Protein AF-A0A662U430-F1 (afdb_monomer_lite)

Foldseek 3Di:
DDDPPDPPDDDPPDDDCVPLVVVLCVPVNCVLADPVRDGDLVSLVVCLVPDPDPVNNVSSVVVNVVVVVVPDDDPPPD

Secondary structure (DSSP, 8-state):
----------SSTTSSHHHHHHHHHHHHTTTTB-TTSPBPHHHHHHHHHH---HHHHHHHHHHHHHHHHTT-PPP---

Radius of gyration: 14.79 Å; chains: 1; bounding box: 34×56×21 Å

Sequence (78 aa):
MGRKKGRTPNFLSNLKEGRVRSYIKRKYGKEAFDSRGRLKISYLRKALKEAKDESLKRAIKLAITMKTKWKKPKPKKK

pLDDT: mean 70.92, std 17.1, range [39.47, 89.12]

Structure (mmCIF, N/CA/C/O backbone):
data_AF-A0A662U430-F1
#
_entry.id   AF-A0A662U430-F1
#
loop_
_atom_site.group_PDB
_atom_site.id
_atom_site.type_symbol
_atom_site.label_atom_id
_atom_site.label_alt_id
_atom_site.label_comp_id
_atom_site.label_asym_id
_atom_site.label_entity_id
_atom_site.label_seq_id
_atom_site.pdbx_PDB_ins_code
_atom_site.Cartn_x
_atom_site.Cartn_y
_atom_site.Cartn_z
_atom_site.occupancy
_atom_site.B_iso_or_equiv
_atom_site.auth_seq_id
_atom_site.auth_comp_id
_atom_site.auth_asym_id
_atom_site.au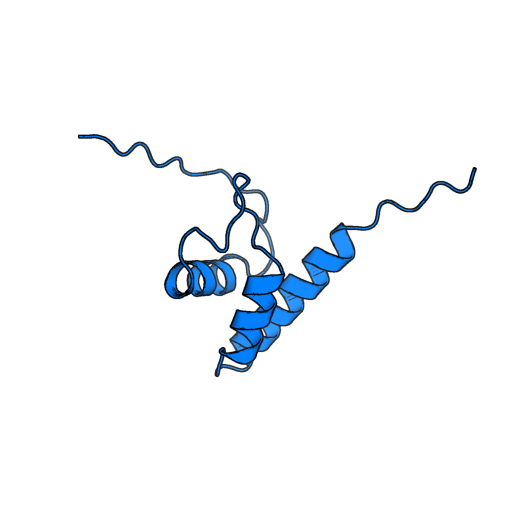th_atom_id
_atom_site.pdbx_PDB_model_num
ATOM 1 N N . MET A 1 1 ? -23.619 -20.367 6.722 1.00 39.47 1 MET A N 1
ATOM 2 C CA . MET A 1 1 ? -22.299 -20.053 6.121 1.00 39.47 1 MET A CA 1
ATOM 3 C C . MET A 1 1 ? -22.188 -18.554 5.870 1.00 39.47 1 MET A C 1
ATOM 5 O O . MET A 1 1 ? -22.788 -18.029 4.941 1.00 39.47 1 MET A O 1
ATOM 9 N N . GLY A 1 2 ? -21.493 -17.836 6.752 1.00 56.38 2 GLY A N 1
ATOM 10 C CA . GLY A 1 2 ? -21.370 -16.382 6.674 1.00 56.38 2 GLY A CA 1
ATOM 11 C C . GLY A 1 2 ? -20.209 -15.936 5.788 1.00 56.38 2 GL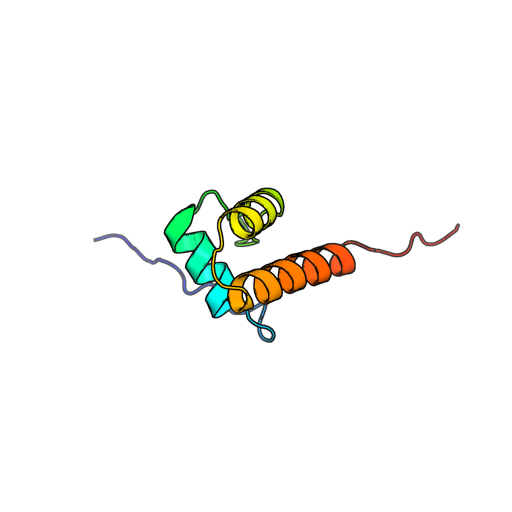Y A C 1
ATOM 12 O O . GLY A 1 2 ? -19.063 -16.269 6.076 1.00 56.38 2 GLY A O 1
ATOM 13 N N . ARG A 1 3 ? -20.503 -15.133 4.754 1.00 43.09 3 ARG A N 1
ATOM 14 C CA . ARG A 1 3 ? -19.640 -14.048 4.233 1.00 43.09 3 ARG A CA 1
ATOM 15 C C . ARG A 1 3 ? -20.376 -13.234 3.154 1.00 43.09 3 ARG A C 1
ATOM 17 O O . ARG A 1 3 ? -20.034 -13.274 1.977 1.00 43.09 3 ARG A O 1
ATOM 24 N N . LYS A 1 4 ? -21.337 -12.395 3.567 1.00 51.62 4 LYS A N 1
ATOM 25 C CA . LYS A 1 4 ? -21.726 -11.203 2.786 1.00 51.62 4 LYS A CA 1
ATOM 26 C C . LYS A 1 4 ? -20.553 -10.218 2.819 1.00 51.62 4 LYS A C 1
ATOM 28 O O . LYS A 1 4 ? -20.490 -9.344 3.677 1.00 51.62 4 LYS A O 1
ATOM 33 N N . LYS A 1 5 ? -19.560 -10.382 1.942 1.00 46.53 5 LYS A N 1
ATOM 34 C CA . LYS A 1 5 ? -18.465 -9.409 1.826 1.00 46.53 5 LYS A CA 1
ATOM 35 C C . LYS A 1 5 ? -18.836 -8.421 0.735 1.00 46.53 5 LYS A C 1
ATOM 37 O O . LYS A 1 5 ? -18.587 -8.666 -0.440 1.00 46.53 5 LYS A O 1
ATOM 42 N N . GLY A 1 6 ? -19.496 -7.348 1.168 1.00 44.19 6 GLY A N 1
ATOM 43 C CA . GLY A 1 6 ? -19.984 -6.268 0.326 1.00 44.19 6 GLY A CA 1
ATOM 44 C C . GLY A 1 6 ? -18.996 -5.904 -0.779 1.00 44.19 6 GLY A C 1
ATOM 45 O O . GLY A 1 6 ? -17.840 -5.558 -0.521 1.00 44.19 6 GLY A O 1
ATOM 46 N N . ARG A 1 7 ? -19.489 -5.980 -2.016 1.00 50.81 7 ARG A N 1
ATOM 47 C CA . ARG A 1 7 ? -19.010 -5.187 -3.146 1.00 50.81 7 ARG A CA 1
ATOM 48 C C . ARG A 1 7 ? -19.125 -3.728 -2.702 1.00 50.81 7 ARG A C 1
ATOM 50 O O . ARG A 1 7 ? -20.194 -3.141 -2.787 1.00 50.81 7 ARG A O 1
ATOM 57 N N . THR A 1 8 ? -18.066 -3.164 -2.124 1.00 54.50 8 THR A N 1
ATOM 58 C CA . THR A 1 8 ? -18.045 -1.725 -1.848 1.00 54.50 8 THR A CA 1
ATOM 59 C C . THR A 1 8 ? -18.032 -1.005 -3.194 1.00 54.50 8 THR A C 1
ATOM 61 O O . THR A 1 8 ? -17.119 -1.278 -3.985 1.00 54.50 8 THR A O 1
ATOM 64 N N . PRO A 1 9 ? -19.017 -0.137 -3.468 1.00 41.59 9 PRO A N 1
ATOM 65 C CA . PRO A 1 9 ? -19.143 0.535 -4.744 1.00 41.59 9 PRO A CA 1
ATOM 66 C C . PRO A 1 9 ? -18.039 1.580 -4.914 1.00 41.59 9 PRO A C 1
ATOM 68 O O . PRO A 1 9 ? -17.499 2.139 -3.958 1.00 41.59 9 PRO A O 1
ATOM 71 N N . ASN A 1 10 ? -17.686 1.762 -6.177 1.00 48.94 10 ASN A N 1
ATOM 72 C CA . ASN A 1 10 ? -16.708 2.688 -6.719 1.00 48.94 10 ASN A CA 1
ATOM 73 C C . ASN A 1 10 ? -16.722 4.072 -6.055 1.00 48.94 10 ASN A C 1
ATOM 75 O O . ASN A 1 10 ? -17.742 4.752 -6.077 1.00 48.94 10 ASN A O 1
ATOM 79 N N . PHE A 1 11 ? -15.562 4.537 -5.576 1.00 41.75 11 PHE A N 1
ATOM 80 C CA . PHE A 1 11 ? -15.313 5.981 -5.454 1.00 41.75 11 PHE A CA 1
ATOM 81 C C . PHE A 1 11 ? -13.848 6.386 -5.660 1.00 41.75 11 PHE A C 1
ATOM 83 O O . PHE A 1 11 ? -13.371 7.349 -5.072 1.00 41.75 11 PHE A O 1
ATOM 90 N N . LEU A 1 12 ? -13.118 5.645 -6.494 1.00 42.59 12 LEU A N 1
ATOM 91 C CA . LEU A 1 12 ? -11.757 5.982 -6.946 1.00 42.59 12 LEU A CA 1
ATOM 92 C C . LEU A 1 12 ? -11.592 5.579 -8.424 1.00 42.59 12 LEU A C 1
ATOM 94 O O . LEU A 1 12 ? -10.588 5.029 -8.875 1.00 42.59 12 LEU A O 1
ATOM 98 N N . SER A 1 13 ? -12.655 5.836 -9.173 1.00 41.53 13 SER A N 1
ATOM 99 C CA . SER A 1 13 ? -13.002 5.217 -10.444 1.00 41.53 13 SER A CA 1
ATOM 100 C C . SER A 1 13 ? -12.132 5.594 -11.637 1.00 41.53 13 SER A C 1
ATOM 102 O O . SER A 1 13 ? -12.584 5.328 -12.740 1.00 41.53 13 SER A O 1
ATOM 104 N N . ASN A 1 14 ? -10.953 6.223 -11.513 1.00 45.88 14 ASN A N 1
ATOM 105 C CA . ASN A 1 14 ? -10.297 6.645 -12.760 1.00 45.88 14 ASN A CA 1
ATOM 106 C C . ASN A 1 14 ? -8.779 6.738 -12.881 1.00 45.88 14 ASN A C 1
ATOM 108 O O . ASN A 1 14 ? -8.308 7.085 -13.954 1.00 45.88 14 ASN A O 1
ATOM 112 N N . LEU A 1 15 ? -7.962 6.350 -11.902 1.00 42.47 15 LEU A N 1
ATOM 113 C CA . LEU A 1 15 ? -6.531 6.205 -12.201 1.00 42.47 15 LEU A CA 1
ATOM 114 C C . LEU A 1 15 ? -5.897 5.082 -11.396 1.00 42.47 15 LEU A C 1
ATOM 116 O O . LEU A 1 15 ? -5.733 5.198 -10.187 1.00 42.47 15 LEU A O 1
ATOM 120 N N . LYS A 1 16 ? -5.456 4.018 -12.083 1.00 51.75 16 LYS A N 1
ATOM 121 C CA . LYS A 1 16 ? -4.424 3.085 -11.582 1.00 51.75 16 LYS A CA 1
ATOM 122 C C . LYS A 1 16 ? -4.710 2.428 -10.225 1.00 51.75 16 LYS A C 1
ATOM 124 O O . LYS A 1 16 ? -3.804 1.869 -9.602 1.00 51.75 16 LYS A O 1
ATOM 129 N N . GLU A 1 17 ? -5.961 2.434 -9.780 1.00 56.19 17 GLU A N 1
ATOM 130 C CA . GLU A 1 17 ? -6.289 1.990 -8.435 1.00 56.19 17 GLU A CA 1
ATOM 131 C C . GLU A 1 17 ? -6.361 0.470 -8.307 1.00 56.19 17 GLU A C 1
ATOM 133 O O . GLU A 1 17 ? -6.180 -0.053 -7.219 1.00 56.19 17 GLU A O 1
ATOM 138 N N . GLY A 1 18 ? -6.502 -0.270 -9.407 1.00 69.31 18 GLY A N 1
ATOM 139 C CA . GLY A 1 18 ? -6.469 -1.732 -9.367 1.00 69.31 18 GLY A CA 1
ATOM 140 C C . GLY A 1 18 ? -5.098 -2.285 -8.965 1.00 69.31 18 GLY A C 1
ATOM 141 O O . GLY A 1 18 ? -4.997 -3.119 -8.066 1.00 69.31 18 GLY A O 1
ATOM 142 N N . ARG A 1 19 ? -4.014 -1.797 -9.586 1.00 74.88 19 ARG A N 1
ATOM 143 C CA . ARG A 1 19 ? -2.683 -2.421 -9.462 1.00 74.88 19 ARG A CA 1
ATOM 144 C C . ARG A 1 19 ? -2.008 -2.121 -8.123 1.00 74.88 19 ARG A C 1
ATOM 146 O O . ARG A 1 19 ? -1.567 -3.046 -7.447 1.00 74.88 19 ARG A O 1
ATOM 153 N N . VAL A 1 20 ? -1.987 -0.854 -7.696 1.00 80.44 20 VAL A N 1
ATOM 154 C CA . VAL A 1 20 ? -1.380 -0.453 -6.408 1.00 80.44 20 VAL A CA 1
ATOM 155 C C . VAL A 1 20 ? -2.185 -1.002 -5.232 1.00 80.44 20 VAL A C 1
ATOM 157 O O . VAL A 1 20 ? -1.610 -1.528 -4.281 1.00 80.44 20 VAL A O 1
ATOM 160 N N . ARG A 1 21 ? -3.519 -0.942 -5.305 1.00 81.62 21 ARG A N 1
ATOM 161 C CA . ARG A 1 21 ? -4.398 -1.456 -4.251 1.00 81.62 21 ARG A CA 1
ATOM 162 C C . ARG A 1 21 ? -4.316 -2.970 -4.132 1.00 81.62 21 ARG A C 1
ATOM 164 O O . ARG A 1 21 ? -4.268 -3.473 -3.014 1.00 81.62 21 ARG A O 1
ATOM 171 N N . SER A 1 22 ? -4.268 -3.690 -5.256 1.00 84.38 22 SER A N 1
ATOM 172 C CA . SER A 1 22 ? -4.085 -5.145 -5.258 1.00 84.38 22 SER A CA 1
ATOM 173 C C . SER A 1 22 ? -2.721 -5.527 -4.683 1.00 84.38 22 SER A C 1
ATOM 175 O O . SER A 1 22 ? -2.662 -6.384 -3.805 1.00 84.38 22 SER A O 1
ATOM 177 N N . TYR A 1 23 ? -1.648 -4.827 -5.070 1.00 85.75 23 TYR A N 1
ATOM 178 C CA . TYR A 1 23 ? -0.312 -5.036 -4.502 1.00 85.75 23 TYR A CA 1
ATOM 179 C C . TYR A 1 23 ? -0.287 -4.812 -2.982 1.00 85.75 23 TYR A C 1
ATOM 181 O O . TYR A 1 23 ? 0.125 -5.692 -2.230 1.00 85.75 23 TYR A O 1
ATOM 189 N N . ILE A 1 24 ? -0.808 -3.676 -2.512 1.00 86.69 24 ILE A N 1
ATOM 190 C CA . ILE A 1 24 ? -0.856 -3.339 -1.081 1.00 86.69 24 ILE A CA 1
ATOM 191 C C . ILE A 1 24 ? -1.715 -4.341 -0.304 1.00 86.69 24 ILE A C 1
ATOM 193 O O . ILE A 1 24 ? -1.322 -4.774 0.774 1.00 86.69 24 ILE A O 1
ATOM 197 N N . LYS A 1 25 ? -2.862 -4.749 -0.855 1.00 85.06 25 LYS A N 1
ATOM 198 C CA . LYS A 1 25 ? -3.750 -5.734 -0.230 1.00 85.06 25 LYS A CA 1
ATOM 199 C C . LYS A 1 25 ? -3.115 -7.120 -0.145 1.00 85.06 25 LYS A C 1
ATOM 201 O O . LYS A 1 25 ? -3.332 -7.802 0.849 1.00 85.06 25 LYS A O 1
ATOM 206 N N . ARG A 1 26 ? -2.354 -7.537 -1.163 1.00 86.69 26 ARG A N 1
ATOM 207 C CA . ARG A 1 26 ? -1.611 -8.807 -1.146 1.00 86.69 26 ARG A CA 1
ATOM 208 C C . ARG A 1 26 ? -0.488 -8.783 -0.113 1.00 86.69 26 ARG A C 1
ATOM 210 O O . ARG A 1 26 ? -0.296 -9.774 0.572 1.00 86.69 26 ARG A O 1
ATOM 217 N N . LYS A 1 27 ? 0.222 -7.657 0.006 1.00 87.69 27 LYS A N 1
ATOM 218 C CA . LYS A 1 27 ? 1.430 -7.563 0.831 1.00 87.69 27 LYS A CA 1
ATOM 219 C C . LYS A 1 27 ? 1.176 -7.236 2.302 1.00 87.69 27 LYS A C 1
ATOM 221 O O . LYS A 1 27 ? 1.803 -7.821 3.170 1.00 87.69 27 LYS A O 1
ATOM 226 N N . TYR A 1 28 ? 0.270 -6.301 2.577 1.00 86.69 28 TYR A N 1
ATOM 227 C CA . TYR A 1 28 ? 0.017 -5.766 3.923 1.00 86.69 28 TYR A CA 1
ATOM 228 C C . TYR A 1 28 ? -1.411 -6.032 4.417 1.00 86.69 28 TYR A C 1
ATOM 230 O O . TYR A 1 28 ? -1.820 -5.539 5.466 1.00 86.69 28 TYR A O 1
ATOM 238 N N . GLY A 1 29 ? -2.217 -6.757 3.637 1.00 84.62 29 GLY A N 1
ATOM 239 C CA . GLY A 1 29 ? -3.559 -7.148 4.044 1.00 84.62 29 GLY A CA 1
ATOM 240 C C . GLY A 1 29 ? -4.509 -5.970 4.271 1.00 84.62 29 GLY A C 1
ATOM 241 O O . GLY A 1 29 ? -4.457 -4.939 3.595 1.00 84.62 29 GLY A O 1
ATOM 242 N N . LYS A 1 30 ? -5.449 -6.154 5.206 1.00 82.62 30 LYS A N 1
ATOM 243 C CA . LYS A 1 30 ? -6.484 -5.157 5.525 1.00 82.62 30 LYS A CA 1
ATOM 244 C C . LYS A 1 30 ? -5.959 -3.994 6.371 1.00 82.62 30 LYS A C 1
ATOM 246 O O . LYS A 1 30 ? -6.586 -2.945 6.367 1.00 82.62 30 LYS A O 1
ATOM 251 N N . GLU A 1 31 ? -4.829 -4.146 7.053 1.00 84.38 31 GLU A N 1
ATOM 252 C CA . GLU A 1 31 ? -4.284 -3.145 7.987 1.00 84.38 31 GLU A CA 1
ATOM 253 C C . GLU A 1 31 ? -3.817 -1.860 7.290 1.00 84.38 31 GLU A C 1
ATOM 255 O O . GLU A 1 31 ? -3.849 -0.761 7.862 1.00 84.38 31 GLU A O 1
ATOM 260 N N . ALA A 1 32 ? -3.434 -1.996 6.019 1.00 82.94 32 ALA A N 1
ATOM 261 C CA . ALA A 1 32 ? -3.090 -0.887 5.140 1.00 82.94 32 ALA A CA 1
ATOM 262 C C . ALA A 1 32 ? -4.299 -0.028 4.730 1.00 82.94 32 ALA A C 1
ATOM 264 O O . ALA A 1 32 ? -4.114 1.054 4.161 1.00 82.94 32 ALA A O 1
ATOM 265 N N . PHE A 1 33 ? -5.517 -0.491 5.019 1.00 84.31 33 PHE A N 1
ATOM 266 C CA . PHE A 1 33 ? -6.768 0.181 4.704 1.00 84.31 33 PHE A CA 1
ATOM 267 C C . PHE A 1 33 ? -7.442 0.689 5.981 1.00 84.31 33 PHE A C 1
ATOM 269 O O . PHE A 1 33 ? -7.472 0.006 7.000 1.00 84.31 33 PHE A O 1
ATOM 276 N N . ASP A 1 34 ? -7.998 1.895 5.924 1.00 81.75 34 ASP A N 1
ATOM 277 C CA . ASP A 1 34 ? -8.882 2.400 6.977 1.00 81.75 34 ASP A CA 1
ATOM 278 C C . ASP A 1 34 ? -10.264 1.732 6.904 1.00 81.75 34 ASP A C 1
ATOM 280 O O . ASP A 1 34 ? -10.629 1.136 5.888 1.00 81.75 34 ASP A O 1
ATOM 284 N N . SER A 1 35 ? -11.084 1.911 7.945 1.00 72.94 35 SER A N 1
ATOM 285 C CA . SER A 1 35 ? -12.482 1.442 7.998 1.00 72.94 35 SER A CA 1
ATOM 286 C C . SER A 1 35 ? -13.334 1.916 6.810 1.00 72.94 35 SER A C 1
ATOM 288 O O . SER A 1 35 ? -14.267 1.238 6.396 1.00 72.94 35 SER A O 1
ATOM 290 N N . ARG A 1 36 ? -12.959 3.047 6.197 1.00 71.38 36 ARG A N 1
ATOM 291 C CA . ARG A 1 36 ? -13.570 3.618 4.981 1.00 71.38 36 ARG A CA 1
ATOM 292 C C . ARG A 1 36 ? -12.981 3.082 3.666 1.00 71.38 36 ARG A C 1
ATOM 294 O O . ARG A 1 36 ? -13.257 3.632 2.606 1.00 71.38 36 ARG A O 1
ATOM 301 N N . GLY A 1 37 ? -12.101 2.082 3.716 1.00 71.75 37 GLY A N 1
ATOM 302 C CA . GLY A 1 37 ? -11.456 1.487 2.541 1.00 71.75 37 GLY A CA 1
ATOM 303 C C . GLY A 1 37 ? -10.360 2.344 1.896 1.00 71.75 37 GLY A C 1
ATOM 304 O O . GLY A 1 37 ? -9.942 2.051 0.777 1.00 71.75 37 GLY A O 1
ATOM 305 N N . ARG A 1 38 ? -9.879 3.390 2.582 1.00 81.25 38 ARG A N 1
ATOM 306 C CA . ARG A 1 38 ? -8.824 4.295 2.091 1.00 81.25 38 ARG A CA 1
ATOM 307 C C . ARG A 1 38 ? -7.440 3.734 2.407 1.00 81.25 38 ARG A C 1
ATOM 309 O O . ARG A 1 38 ? -7.215 3.258 3.512 1.00 81.25 38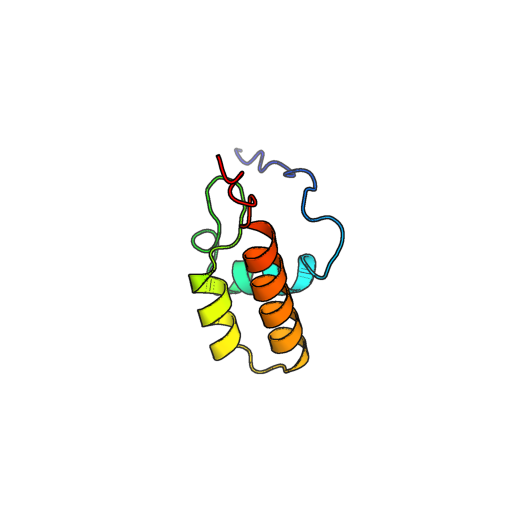 ARG A O 1
ATOM 316 N N . LEU A 1 39 ? -6.498 3.846 1.470 1.00 81.31 39 LEU A N 1
ATOM 317 C CA . LEU A 1 39 ? -5.115 3.405 1.687 1.00 81.31 39 LEU A CA 1
ATOM 318 C C . LEU A 1 39 ? -4.357 4.358 2.609 1.00 81.31 39 LEU A C 1
ATOM 320 O O . LEU A 1 39 ? -4.296 5.553 2.326 1.00 81.31 39 LEU A O 1
ATOM 324 N N . LYS A 1 40 ? -3.689 3.863 3.646 1.00 84.00 40 LYS A N 1
ATOM 325 C CA . LYS A 1 40 ? -2.820 4.670 4.517 1.00 84.00 40 LYS A CA 1
ATOM 326 C C . LYS A 1 40 ? -1.535 5.105 3.793 1.00 84.00 40 LYS A C 1
ATOM 328 O O . LYS A 1 40 ? -0.908 4.328 3.077 1.00 84.00 40 LYS A O 1
ATOM 333 N N . ILE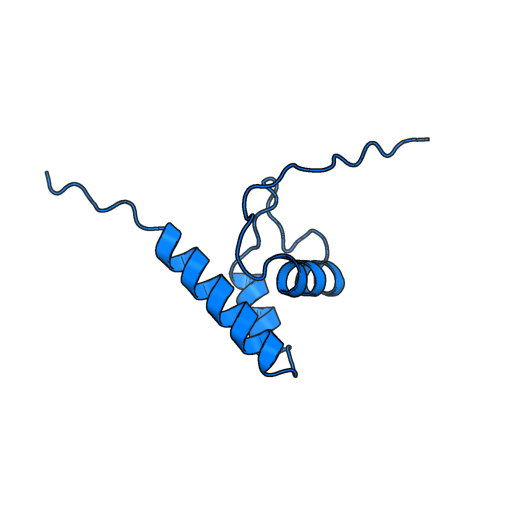 A 1 41 ? -1.107 6.357 4.011 1.00 84.75 41 ILE A N 1
ATOM 334 C CA . ILE A 1 41 ? 0.093 6.925 3.352 1.00 84.75 41 ILE A CA 1
ATOM 335 C C . ILE A 1 41 ? 1.362 6.189 3.795 1.00 84.75 41 ILE A C 1
ATOM 337 O O . ILE A 1 41 ? 2.243 5.939 2.976 1.00 84.75 41 ILE A O 1
ATOM 341 N N . SER A 1 42 ? 1.441 5.796 5.067 1.00 85.25 42 SER A N 1
ATOM 342 C CA . SER A 1 42 ? 2.588 5.062 5.611 1.00 85.25 42 SER A CA 1
ATOM 343 C C . SER A 1 42 ? 2.850 3.766 4.841 1.00 85.25 42 SER A C 1
ATOM 345 O O . SER A 1 42 ? 3.992 3.469 4.504 1.00 85.25 42 SER A O 1
ATOM 347 N N . TYR A 1 43 ? 1.789 3.046 4.469 1.00 87.38 43 TYR A N 1
ATOM 348 C CA . TYR A 1 43 ? 1.891 1.812 3.691 1.00 87.38 43 TYR A CA 1
ATOM 349 C C . TYR A 1 43 ? 2.240 2.061 2.220 1.00 87.38 43 TYR A C 1
ATOM 351 O O . TYR A 1 43 ? 2.993 1.284 1.645 1.00 87.38 43 TYR A O 1
ATOM 359 N N . LEU A 1 44 ? 1.796 3.175 1.625 1.00 85.88 44 LEU A N 1
ATOM 360 C CA . LEU A 1 44 ? 2.266 3.591 0.294 1.00 85.88 44 LEU A CA 1
ATOM 361 C C . LEU A 1 44 ? 3.774 3.875 0.284 1.00 85.88 44 LEU A C 1
ATOM 363 O O . LEU A 1 44 ? 4.470 3.473 -0.643 1.00 85.88 44 LEU A O 1
ATOM 367 N N . ARG A 1 45 ? 4.297 4.538 1.322 1.00 87.88 45 ARG A N 1
ATOM 368 C CA . ARG A 1 45 ? 5.738 4.815 1.445 1.00 87.88 45 ARG A CA 1
ATOM 369 C C . ARG A 1 45 ? 6.555 3.538 1.648 1.00 87.88 45 ARG A C 1
ATOM 371 O O . ARG A 1 45 ? 7.603 3.402 1.024 1.00 87.88 45 ARG A O 1
ATOM 378 N N . LYS A 1 46 ? 6.067 2.594 2.463 1.00 89.12 46 LYS A N 1
ATOM 379 C CA . LYS A 1 46 ? 6.682 1.261 2.610 1.00 89.12 46 LYS A CA 1
ATOM 380 C C . LYS A 1 46 ? 6.685 0.501 1.278 1.00 89.12 46 LYS A C 1
ATOM 382 O O . LYS A 1 46 ? 7.736 0.053 0.831 1.00 89.12 46 LYS A O 1
ATOM 387 N N . ALA A 1 47 ? 5.550 0.487 0.579 1.00 87.69 47 ALA A N 1
ATOM 388 C CA . ALA A 1 47 ? 5.428 -0.149 -0.729 1.00 87.69 47 ALA A CA 1
ATOM 389 C C . ALA A 1 47 ? 6.369 0.455 -1.778 1.00 87.69 47 ALA A C 1
ATOM 391 O O . ALA A 1 47 ? 6.893 -0.282 -2.606 1.00 87.69 47 ALA A O 1
ATOM 392 N N . LEU A 1 48 ? 6.598 1.773 -1.747 1.00 88.56 48 LEU A N 1
ATOM 393 C CA . LEU A 1 48 ? 7.521 2.442 -2.665 1.00 88.56 48 LEU A CA 1
ATOM 394 C C . LEU A 1 48 ? 8.968 1.972 -2.475 1.00 88.56 48 LEU A C 1
ATOM 396 O O . LEU A 1 48 ? 9.682 1.820 -3.463 1.00 88.56 48 LEU A O 1
ATOM 400 N N . LYS A 1 49 ? 9.389 1.758 -1.221 1.00 88.12 49 LYS A N 1
ATOM 401 C CA . LYS A 1 49 ? 10.735 1.269 -0.893 1.00 88.1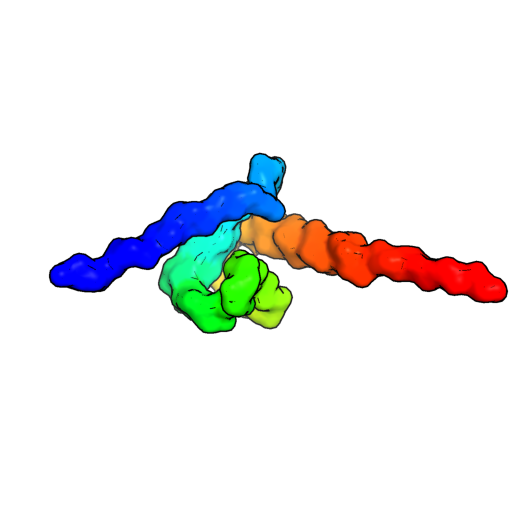2 49 LYS A CA 1
ATOM 402 C C . LYS A 1 49 ? 10.930 -0.187 -1.309 1.00 88.12 49 LYS A C 1
ATOM 404 O O . LYS A 1 49 ? 11.995 -0.543 -1.789 1.00 88.12 49 LYS A O 1
ATOM 409 N N . GLU A 1 50 ? 9.902 -1.013 -1.143 1.00 86.56 50 GLU A N 1
ATOM 410 C CA . GLU A 1 50 ? 10.002 -2.450 -1.412 1.00 86.56 50 GLU A CA 1
ATOM 411 C C . GLU A 1 50 ? 9.673 -2.852 -2.855 1.00 86.56 50 GLU A C 1
ATOM 413 O O . GLU A 1 50 ? 10.010 -3.957 -3.275 1.00 86.56 50 GLU 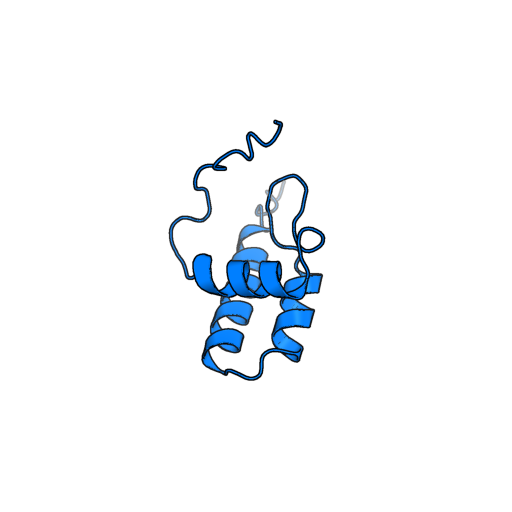A O 1
ATOM 418 N N . ALA A 1 51 ? 8.960 -2.013 -3.608 1.00 83.81 51 ALA A N 1
ATOM 419 C CA . ALA A 1 51 ? 8.674 -2.285 -5.010 1.00 83.81 51 ALA A CA 1
ATOM 420 C C . ALA A 1 51 ? 9.988 -2.333 -5.800 1.00 83.81 51 ALA A C 1
ATOM 422 O O . ALA A 1 51 ? 10.771 -1.387 -5.749 1.00 83.81 51 ALA A O 1
ATOM 423 N N . LYS A 1 52 ? 10.220 -3.412 -6.553 1.00 82.38 52 LYS A N 1
ATOM 424 C CA . LYS A 1 52 ? 11.363 -3.518 -7.473 1.00 82.38 52 LYS A CA 1
ATOM 425 C C . LYS A 1 52 ? 11.031 -2.895 -8.832 1.00 82.38 52 LYS A C 1
ATOM 427 O O . LYS A 1 52 ? 11.830 -2.121 -9.351 1.00 82.38 52 LYS A O 1
ATOM 432 N N . ASP A 1 53 ? 9.811 -3.117 -9.324 1.00 86.38 53 ASP A N 1
ATOM 433 C CA . ASP A 1 53 ? 9.346 -2.611 -10.617 1.00 86.38 53 ASP A CA 1
ATOM 434 C C . ASP A 1 53 ? 9.236 -1.086 -10.672 1.00 86.38 53 ASP A C 1
ATOM 436 O O . ASP A 1 53 ? 8.536 -0.447 -9.876 1.00 86.38 53 ASP A O 1
ATOM 440 N N . GLU A 1 54 ? 9.837 -0.493 -11.698 1.00 85.62 54 GLU A N 1
ATOM 441 C CA . GLU A 1 54 ? 9.802 0.952 -11.899 1.00 85.62 54 GLU A CA 1
ATOM 442 C C . GLU A 1 54 ? 8.387 1.461 -12.225 1.00 85.62 54 GLU A C 1
ATOM 444 O O . GLU A 1 54 ? 7.943 2.495 -11.714 1.00 85.62 54 GLU A O 1
ATOM 449 N N . SER A 1 55 ? 7.620 0.683 -12.996 1.00 82.19 55 SER A N 1
ATOM 450 C CA . SER A 1 55 ? 6.215 0.975 -13.311 1.00 82.19 55 SER A CA 1
ATOM 451 C C . SER A 1 55 ? 5.341 1.026 -12.048 1.00 82.19 55 SER A C 1
ATOM 453 O O . SER A 1 55 ? 4.514 1.931 -11.881 1.00 82.19 55 SER A O 1
ATOM 455 N N . LEU A 1 56 ? 5.578 0.111 -11.100 1.00 82.75 56 LEU A N 1
ATOM 456 C CA . LEU A 1 56 ? 4.869 0.082 -9.821 1.00 82.75 56 LEU A CA 1
ATOM 457 C C . LEU A 1 56 ? 5.272 1.269 -8.937 1.00 82.75 56 LEU A C 1
ATOM 459 O O . LEU A 1 56 ? 4.399 1.924 -8.366 1.00 82.75 56 LEU A O 1
ATOM 463 N N . LYS A 1 57 ? 6.566 1.616 -8.890 1.00 88.56 57 LYS A N 1
ATOM 464 C CA . LYS A 1 57 ? 7.048 2.817 -8.188 1.00 88.56 57 LYS A CA 1
ATOM 465 C C . LYS A 1 57 ? 6.383 4.086 -8.717 1.00 88.56 57 LYS A C 1
ATOM 467 O O . LYS A 1 57 ? 5.918 4.902 -7.922 1.00 88.56 57 LYS A O 1
ATOM 472 N N . ARG A 1 58 ? 6.283 4.251 -10.043 1.00 85.56 58 ARG A N 1
ATOM 473 C CA . ARG A 1 58 ? 5.606 5.404 -10.668 1.00 85.56 58 ARG A CA 1
ATOM 474 C C . ARG A 1 58 ? 4.129 5.469 -10.277 1.00 85.56 58 ARG A C 1
ATOM 476 O O . ARG A 1 58 ? 3.638 6.541 -9.929 1.00 85.56 58 ARG A O 1
ATOM 483 N N . ALA A 1 59 ? 3.432 4.334 -10.271 1.00 84.50 59 ALA A N 1
ATOM 484 C CA . ALA A 1 59 ? 2.034 4.271 -9.848 1.00 84.50 59 ALA A CA 1
ATOM 485 C C . ALA A 1 59 ? 1.853 4.621 -8.357 1.00 84.50 59 ALA A C 1
ATOM 487 O O . ALA A 1 59 ? 0.950 5.380 -8.011 1.00 84.50 59 ALA A O 1
ATOM 488 N N . ILE A 1 60 ? 2.737 4.130 -7.482 1.00 85.56 60 ILE A N 1
ATOM 489 C CA . ILE A 1 60 ? 2.717 4.450 -6.047 1.00 85.56 60 ILE A CA 1
ATOM 490 C C . ILE A 1 60 ? 3.013 5.937 -5.812 1.00 85.56 60 ILE A C 1
ATOM 492 O O . ILE A 1 60 ? 2.297 6.582 -5.046 1.00 85.56 60 ILE A O 1
ATOM 496 N N . LYS A 1 61 ? 4.015 6.508 -6.496 1.00 86.62 61 LYS A N 1
ATOM 497 C CA . LYS A 1 61 ? 4.311 7.951 -6.442 1.00 86.62 61 LYS A CA 1
ATOM 498 C C . LYS A 1 61 ? 3.090 8.775 -6.838 1.00 86.62 61 LYS A C 1
ATOM 500 O O . LYS A 1 61 ? 2.715 9.692 -6.115 1.00 86.62 61 LYS A O 1
ATOM 505 N N . LEU A 1 62 ? 2.432 8.408 -7.937 1.00 85.00 62 LEU A N 1
ATOM 506 C CA . LEU A 1 62 ? 1.221 9.081 -8.396 1.00 85.00 62 LEU A CA 1
ATOM 507 C C . LEU A 1 62 ? 0.101 9.014 -7.345 1.00 85.00 62 LEU A C 1
ATOM 509 O O . LEU A 1 62 ? -0.501 10.038 -7.029 1.00 85.00 62 LEU A O 1
ATOM 513 N N . ALA A 1 63 ? -0.125 7.841 -6.745 1.00 82.25 63 ALA A N 1
ATOM 514 C CA . ALA A 1 63 ? -1.118 7.663 -5.687 1.00 82.25 63 ALA A CA 1
ATOM 515 C C . ALA A 1 63 ? -0.825 8.542 -4.456 1.00 82.25 63 ALA A C 1
ATOM 517 O O . ALA A 1 63 ? -1.742 9.143 -3.892 1.00 82.25 63 ALA A O 1
ATOM 518 N N . ILE A 1 64 ? 0.448 8.674 -4.062 1.00 82.62 64 ILE A N 1
ATOM 519 C CA . ILE A 1 64 ? 0.871 9.592 -2.993 1.00 82.62 64 ILE A CA 1
ATOM 520 C C . ILE A 1 64 ? 0.552 11.040 -3.387 1.00 82.62 64 ILE A C 1
ATOM 522 O O . ILE A 1 64 ? -0.087 11.754 -2.612 1.00 82.62 64 ILE A O 1
ATOM 526 N N . THR A 1 65 ? 0.934 11.470 -4.591 1.00 80.31 65 THR A N 1
ATOM 527 C CA . THR A 1 65 ? 0.708 12.840 -5.077 1.00 80.31 65 THR A CA 1
ATOM 528 C C . THR A 1 65 ? -0.778 13.191 -5.119 1.00 80.31 65 THR A C 1
ATOM 530 O O . THR A 1 65 ? -1.176 14.233 -4.596 1.00 80.31 65 THR A O 1
ATOM 533 N N . MET A 1 66 ? -1.615 12.308 -5.671 1.00 75.44 66 MET A N 1
ATOM 534 C CA . MET A 1 66 ? -3.068 12.505 -5.728 1.00 75.44 66 MET A CA 1
ATOM 535 C C . MET A 1 66 ? -3.673 12.597 -4.326 1.00 75.44 66 MET A C 1
ATOM 537 O O . MET A 1 66 ? -4.445 13.513 -4.044 1.00 75.44 66 MET A O 1
ATOM 541 N N . LYS A 1 67 ? -3.263 11.712 -3.409 1.00 71.12 67 LYS A N 1
ATOM 542 C CA . LYS A 1 67 ? -3.758 11.725 -2.027 1.00 71.12 67 LYS A CA 1
ATOM 543 C C . LYS A 1 67 ? -3.332 12.973 -1.250 1.00 71.12 67 LYS A C 1
ATOM 545 O O . LYS A 1 67 ? -4.065 13.433 -0.379 1.00 71.12 67 LYS A O 1
ATOM 550 N N . THR A 1 68 ? -2.164 13.527 -1.566 1.00 64.94 68 THR A N 1
ATOM 551 C CA . THR A 1 68 ? -1.649 14.749 -0.932 1.00 64.94 68 THR A CA 1
ATOM 552 C C . THR A 1 68 ? -2.349 15.998 -1.473 1.00 64.94 68 THR A C 1
ATOM 554 O O . THR A 1 68 ? -2.725 16.872 -0.694 1.00 64.94 68 THR A O 1
ATOM 557 N N . LYS A 1 69 ? -2.606 16.065 -2.789 1.00 56.00 69 LYS A N 1
ATOM 558 C CA . LYS A 1 69 ? -3.332 17.183 -3.418 1.00 56.00 69 LYS A CA 1
ATOM 559 C C . LYS A 1 69 ? -4.790 17.283 -2.961 1.00 56.00 69 LYS A C 1
ATOM 561 O O . LYS A 1 69 ? -5.280 18.390 -2.771 1.00 56.00 69 LYS A O 1
ATOM 566 N N . TRP A 1 70 ? -5.457 16.156 -2.710 1.00 48.66 70 TRP A N 1
ATOM 567 C CA . TRP A 1 70 ? -6.864 16.141 -2.283 1.00 48.66 70 TRP A CA 1
ATOM 568 C C . TRP A 1 70 ? -7.100 16.659 -0.853 1.00 48.66 70 TRP A C 1
ATOM 570 O O . TRP A 1 70 ? -8.237 16.895 -0.460 1.00 48.66 70 TRP A O 1
ATOM 580 N N . LYS A 1 71 ? -6.039 16.829 -0.053 1.00 52.94 71 LYS A N 1
ATOM 581 C CA . LYS A 1 71 ? -6.130 17.219 1.361 1.00 52.94 71 LYS A CA 1
ATOM 582 C C . LYS A 1 71 ? -6.181 18.736 1.606 1.00 52.94 71 LYS A C 1
ATOM 584 O O . LYS A 1 71 ? -6.182 19.129 2.766 1.00 52.94 71 LYS A O 1
ATOM 589 N N . LYS A 1 72 ? -6.208 19.583 0.567 1.00 43.34 72 LYS A N 1
ATOM 590 C CA . LYS A 1 72 ? -6.304 21.046 0.720 1.00 43.34 72 LYS A CA 1
ATOM 591 C C . LYS A 1 72 ? -7.756 21.540 0.590 1.00 43.34 72 LYS A C 1
ATOM 593 O O . LYS A 1 72 ? -8.181 21.806 -0.532 1.00 43.34 72 LYS A O 1
ATOM 598 N N . PRO A 1 73 ? -8.504 21.787 1.679 1.00 47.66 73 PRO A N 1
ATOM 599 C CA . PRO A 1 73 ? -9.383 22.945 1.682 1.00 47.66 73 PRO A CA 1
ATOM 600 C C . PRO A 1 73 ? -8.490 24.196 1.723 1.00 47.66 73 PRO A C 1
ATOM 602 O O . PRO A 1 73 ? -7.598 24.302 2.566 1.00 47.66 73 PRO A O 1
ATOM 605 N N . LYS A 1 74 ? -8.669 25.126 0.775 1.00 51.22 74 LYS A N 1
ATOM 606 C CA . LYS A 1 74 ? -8.077 26.470 0.879 1.00 51.22 74 LYS A CA 1
ATOM 607 C C . LYS A 1 74 ? -8.527 27.066 2.225 1.00 51.22 74 LYS A C 1
ATOM 609 O O . LYS A 1 74 ? -9.733 27.027 2.480 1.00 51.22 74 LYS A O 1
ATOM 614 N N . PRO A 1 75 ? -7.641 27.621 3.072 1.00 52.22 75 PRO A N 1
ATOM 615 C CA . PRO A 1 75 ? -8.119 28.458 4.160 1.00 52.22 75 PRO A CA 1
ATOM 616 C C . PRO A 1 75 ? -8.852 29.641 3.517 1.00 52.22 75 PRO A C 1
ATOM 618 O O . PRO A 1 75 ? -8.254 30.388 2.739 1.00 52.22 75 PRO A O 1
ATOM 621 N N . LYS A 1 76 ? -10.158 29.777 3.780 1.00 54.97 76 LYS A N 1
ATOM 622 C CA . LYS A 1 76 ? -10.841 31.058 3.580 1.00 54.97 76 LYS A CA 1
ATOM 623 C C . LYS A 1 76 ? -10.126 32.029 4.516 1.00 54.97 76 LYS A C 1
ATOM 625 O O . LYS A 1 76 ? -10.281 31.918 5.730 1.00 54.97 76 LYS A O 1
ATOM 630 N N . LYS A 1 77 ? -9.264 32.885 3.958 1.00 52.06 77 LYS A N 1
ATOM 631 C CA . LYS A 1 77 ? -8.768 34.058 4.678 1.00 52.06 77 LYS A CA 1
ATOM 632 C C . LYS A 1 77 ? -10.011 34.850 5.090 1.00 52.06 77 LYS A C 1
ATOM 634 O O . LYS A 1 77 ? -10.877 35.082 4.247 1.00 52.06 77 LYS A O 1
ATOM 639 N N . LYS A 1 78 ? -10.123 35.069 6.395 1.00 54.53 78 LYS A N 1
ATOM 640 C CA . LYS A 1 78 ? -11.183 35.836 7.041 1.00 54.53 78 LYS A CA 1
ATOM 641 C C . LYS A 1 78 ? -10.892 37.318 6.860 1.00 54.53 78 LYS A C 1
ATOM 643 O O . LYS A 1 78 ? -9.682 37.640 6.807 1.00 54.53 78 LYS A O 1
#